Protein AF-A0A447IK33-F1 (afdb_monomer_lite)

Structure (mmCIF, N/CA/C/O backbone):
data_AF-A0A447IK33-F1
#
_entry.id   AF-A0A447IK33-F1
#
loop_
_atom_site.group_PDB
_atom_site.id
_atom_site.type_symbol
_atom_site.label_atom_id
_atom_site.label_alt_id
_atom_site.label_comp_id
_atom_site.label_asym_id
_atom_site.label_entity_id
_atom_site.label_seq_id
_atom_site.pdbx_PDB_ins_code
_atom_site.Cartn_x
_atom_site.Cartn_y
_atom_site.Cartn_z
_atom_site.occupancy
_atom_site.B_iso_or_equiv
_atom_site.auth_seq_id
_atom_site.auth_comp_id
_atom_site.auth_asym_id
_atom_site.auth_atom_id
_atom_site.pdbx_PDB_model_num
ATOM 1 N N . MET A 1 1 ? -1.463 3.877 -18.461 1.00 58.50 1 MET A N 1
ATOM 2 C CA . MET A 1 1 ? -1.343 3.332 -17.099 1.00 58.50 1 MET A CA 1
ATOM 3 C C . MET A 1 1 ? 0.098 2.921 -16.871 1.00 58.50 1 MET A C 1
ATOM 5 O O . MET A 1 1 ? 0.663 2.216 -17.715 1.00 58.50 1 MET A O 1
ATOM 9 N N . ASP A 1 2 ? 0.728 3.436 -15.821 1.00 76.81 2 ASP A N 1
ATOM 10 C CA . ASP A 1 2 ? 2.099 3.081 -15.461 1.00 76.81 2 ASP A CA 1
ATOM 11 C C . ASP A 1 2 ? 2.179 2.051 -14.329 1.00 76.81 2 ASP A C 1
ATOM 13 O O . ASP A 1 2 ? 1.195 1.822 -13.630 1.00 76.81 2 ASP A O 1
ATOM 17 N N . ILE A 1 3 ? 3.341 1.407 -14.156 1.00 76.81 3 ILE A N 1
ATOM 18 C CA . ILE A 1 3 ? 3.554 0.410 -13.083 1.00 76.81 3 ILE A CA 1
ATOM 19 C C . ILE A 1 3 ? 3.296 1.051 -11.712 1.00 76.81 3 ILE A C 1
ATOM 21 O O . ILE A 1 3 ? 2.729 0.423 -10.821 1.00 76.81 3 ILE A O 1
ATOM 25 N N . ARG A 1 4 ? 3.664 2.329 -11.561 1.00 78.62 4 ARG A N 1
ATOM 26 C CA . ARG A 1 4 ? 3.363 3.122 -10.368 1.00 78.62 4 ARG A CA 1
ATOM 27 C C . ARG A 1 4 ? 1.860 3.269 -10.141 1.00 78.62 4 ARG A C 1
ATOM 29 O O . ARG A 1 4 ? 1.410 3.001 -9.035 1.00 78.62 4 ARG A O 1
ATOM 36 N N . ASP A 1 5 ? 1.103 3.662 -11.163 1.00 78.25 5 ASP A N 1
ATOM 37 C CA . ASP A 1 5 ? -0.348 3.870 -11.047 1.00 78.25 5 ASP A CA 1
ATOM 38 C C . ASP A 1 5 ? -1.064 2.566 -10.676 1.00 78.25 5 ASP A C 1
ATOM 40 O O . ASP A 1 5 ? -1.964 2.559 -9.842 1.00 78.25 5 ASP A O 1
ATOM 44 N N . ALA A 1 6 ? -0.627 1.444 -11.255 1.00 78.12 6 ALA A N 1
ATOM 45 C CA . ALA A 1 6 ? -1.159 0.126 -10.926 1.00 78.12 6 ALA A CA 1
ATOM 46 C C . ALA A 1 6 ? -0.841 -0.277 -9.477 1.00 78.12 6 ALA A C 1
ATOM 48 O O . ALA A 1 6 ? -1.708 -0.796 -8.781 1.00 78.12 6 ALA A O 1
ATOM 49 N N . ALA A 1 7 ? 0.372 0.011 -8.994 1.00 80.25 7 ALA A N 1
ATOM 50 C CA . ALA A 1 7 ? 0.742 -0.240 -7.602 1.00 80.25 7 ALA A CA 1
ATOM 51 C C . ALA A 1 7 ? -0.057 0.638 -6.622 1.00 80.25 7 ALA A C 1
ATOM 53 O O . ALA A 1 7 ? -0.464 0.152 -5.573 1.00 80.25 7 ALA A O 1
ATOM 54 N N . LEU A 1 8 ? -0.320 1.901 -6.973 1.00 81.69 8 LEU A N 1
ATOM 55 C CA . LEU A 1 8 ? -1.189 2.781 -6.185 1.00 81.69 8 LEU A CA 1
ATOM 56 C C . LEU A 1 8 ? -2.636 2.282 -6.179 1.00 81.69 8 LEU A C 1
ATOM 58 O O . LEU A 1 8 ? -3.257 2.256 -5.130 1.00 81.69 8 LEU A O 1
ATOM 62 N N . THR A 1 9 ? -3.137 1.775 -7.307 1.00 83.50 9 THR A N 1
ATOM 63 C CA . THR A 1 9 ? -4.491 1.200 -7.385 1.00 83.50 9 THR A CA 1
ATOM 64 C C . THR A 1 9 ? -4.662 0.009 -6.429 1.00 83.50 9 THR A C 1
ATOM 66 O O . THR A 1 9 ? -5.713 -0.138 -5.811 1.00 83.50 9 THR A O 1
ATOM 69 N N . VAL A 1 10 ? -3.626 -0.829 -6.265 1.00 83.88 10 VAL A N 1
ATOM 70 C CA . VAL A 1 10 ? -3.624 -1.922 -5.270 1.00 83.88 10 VAL A CA 1
ATOM 71 C C . VAL A 1 10 ? -3.770 -1.370 -3.847 1.00 83.88 10 VAL A C 1
ATOM 73 O O . VAL A 1 10 ? -4.566 -1.894 -3.069 1.00 83.88 10 VAL A O 1
ATOM 76 N N . LEU A 1 11 ? -3.018 -0.317 -3.513 1.00 83.00 11 LEU A N 1
ATOM 77 C CA . LEU A 1 11 ? -3.060 0.323 -2.196 1.00 83.00 11 LEU A CA 1
ATOM 78 C C . LEU A 1 11 ? -4.416 0.995 -1.935 1.00 83.00 11 LEU A C 1
ATOM 80 O O . LEU A 1 11 ? -5.012 0.749 -0.889 1.00 83.00 11 LEU A O 1
ATOM 84 N N . ASP A 1 12 ? -4.940 1.745 -2.906 1.00 83.50 12 ASP A N 1
ATOM 85 C CA . ASP A 1 12 ? -6.247 2.411 -2.830 1.00 83.50 12 ASP A CA 1
ATOM 86 C C . ASP A 1 12 ? -7.380 1.401 -2.610 1.00 83.50 12 ASP A C 1
ATOM 88 O O . ASP A 1 12 ? -8.318 1.647 -1.854 1.00 83.50 12 ASP A O 1
ATOM 92 N N . GLN A 1 13 ? -7.315 0.236 -3.257 1.00 83.69 13 GLN A N 1
ATOM 93 C CA . GLN A 1 13 ? -8.355 -0.780 -3.121 1.00 83.69 13 GLN A CA 1
ATOM 94 C C . GLN A 1 13 ? -8.347 -1.437 -1.732 1.00 83.69 13 GLN A C 1
ATOM 96 O O . GLN A 1 13 ? -9.414 -1.709 -1.174 1.00 83.69 13 GLN A O 1
ATOM 101 N N . LEU A 1 14 ? -7.161 -1.636 -1.147 1.00 82.81 14 LEU A N 1
ATOM 102 C CA . LEU A 1 14 ? -7.014 -2.080 0.241 1.00 82.81 14 LEU A CA 1
ATOM 103 C C . LEU A 1 14 ? -7.496 -1.008 1.225 1.00 82.81 14 LEU A C 1
ATOM 105 O O . LEU A 1 14 ? -8.224 -1.325 2.166 1.00 82.81 14 LEU A O 1
ATOM 109 N N . GLU A 1 15 ? -7.153 0.257 0.982 1.00 83.00 15 GLU A N 1
ATOM 110 C CA . GLU A 1 15 ? -7.621 1.389 1.780 1.00 83.00 15 GLU A CA 1
ATOM 111 C C . GLU A 1 15 ? -9.150 1.477 1.768 1.00 83.00 15 GLU A C 1
ATOM 113 O O . GLU A 1 15 ? -9.775 1.478 2.826 1.00 83.00 15 GLU A O 1
ATOM 118 N N . GLN A 1 16 ? -9.780 1.477 0.591 1.00 82.81 16 GLN A N 1
ATOM 119 C CA . GLN A 1 16 ? -11.238 1.537 0.462 1.00 82.81 16 GLN A CA 1
ATOM 120 C C . GLN A 1 16 ? -11.935 0.387 1.189 1.00 82.81 16 GLN A C 1
ATOM 122 O O . GLN A 1 16 ? -13.008 0.576 1.764 1.00 82.81 16 GLN A O 1
ATOM 127 N N . HIS A 1 17 ? -11.341 -0.807 1.180 1.00 82.00 17 HIS A N 1
ATOM 128 C CA . HIS A 1 17 ? -11.888 -1.945 1.907 1.00 82.00 17 HIS A CA 1
ATOM 129 C C . HIS A 1 17 ? -11.786 -1.752 3.425 1.00 82.00 17 HIS A C 1
ATOM 131 O O . HIS A 1 17 ? -12.754 -1.987 4.146 1.00 82.00 17 HIS A O 1
ATOM 137 N N . LEU A 1 18 ? -10.645 -1.272 3.918 1.00 78.25 18 LEU A N 1
ATOM 138 C CA . LEU A 1 18 ? -10.461 -0.942 5.332 1.00 78.25 18 LEU A CA 1
ATOM 139 C C . LEU A 1 18 ? -11.380 0.209 5.782 1.00 78.25 18 LEU A C 1
ATOM 141 O O . LEU A 1 18 ? -11.924 0.162 6.885 1.00 78.25 18 LEU A O 1
ATOM 145 N N . LEU A 1 19 ? -11.620 1.206 4.926 1.00 78.69 19 LEU A N 1
ATOM 146 C CA . LEU A 1 19 ? -12.578 2.285 5.182 1.00 78.69 19 LEU A CA 1
ATOM 147 C C . LEU A 1 19 ? -14.017 1.760 5.268 1.00 78.69 19 LEU A C 1
ATOM 149 O O . LEU A 1 19 ? -14.744 2.164 6.169 1.00 78.69 19 LEU A O 1
ATOM 153 N N . LYS A 1 20 ? -14.415 0.812 4.409 1.00 79.50 20 LYS A N 1
ATOM 154 C CA . LYS A 1 20 ? -15.725 0.147 4.522 1.00 79.50 20 LYS A CA 1
ATOM 155 C C . LYS A 1 20 ? -15.865 -0.625 5.830 1.00 79.50 20 LYS A C 1
ATOM 157 O O . LYS A 1 20 ? -16.861 -0.456 6.519 1.00 79.50 20 LYS A O 1
ATOM 162 N N . LEU A 1 21 ? -14.847 -1.399 6.217 1.00 76.44 21 LEU A N 1
ATOM 163 C CA . LEU A 1 21 ? -14.844 -2.105 7.505 1.00 76.44 21 LEU A CA 1
ATOM 164 C C . LEU A 1 21 ? -14.998 -1.133 8.680 1.00 76.44 21 LEU A C 1
ATOM 166 O O . LEU A 1 21 ? -15.742 -1.411 9.618 1.00 76.44 21 LEU A O 1
ATOM 170 N N . ARG A 1 22 ? -14.343 0.031 8.608 1.00 71.88 22 ARG A N 1
ATOM 171 C CA . ARG A 1 22 ? -14.507 1.104 9.594 1.00 71.88 22 ARG A CA 1
ATOM 172 C C . ARG A 1 22 ? -15.943 1.628 9.629 1.00 71.88 22 ARG A C 1
ATOM 174 O O . ARG A 1 22 ? -16.503 1.765 10.714 1.00 71.88 22 ARG A O 1
ATOM 181 N N . ASP A 1 23 ? -16.521 1.928 8.471 1.00 76.31 23 ASP A N 1
ATOM 182 C CA . ASP A 1 23 ? -17.881 2.465 8.362 1.00 76.31 23 ASP A CA 1
ATOM 183 C C . ASP A 1 23 ? -18.936 1.437 8.836 1.00 76.31 23 ASP A C 1
ATOM 185 O O . ASP A 1 23 ? -19.949 1.814 9.427 1.00 76.31 23 ASP A O 1
ATOM 189 N N . ASP A 1 24 ? -18.642 0.141 8.695 1.00 75.62 24 ASP A N 1
ATOM 190 C CA . ASP A 1 24 ? -19.455 -0.985 9.170 1.00 75.62 24 ASP A CA 1
ATOM 191 C C . ASP A 1 24 ? -19.226 -1.340 10.663 1.00 75.62 24 ASP A C 1
ATOM 193 O O . ASP A 1 24 ? -19.762 -2.337 11.155 1.00 75.62 24 ASP A O 1
ATOM 197 N N . ASN A 1 25 ? -18.455 -0.536 11.414 1.00 71.94 25 ASN A N 1
ATOM 198 C CA . ASN A 1 25 ? -18.037 -0.784 12.810 1.00 71.94 25 ASN A CA 1
ATOM 199 C C . ASN A 1 25 ? -17.319 -2.132 13.031 1.00 71.94 25 ASN A C 1
ATOM 201 O O . ASN A 1 25 ? -17.342 -2.699 14.129 1.00 71.94 25 ASN A O 1
ATOM 205 N N . GLN A 1 26 ? -16.672 -2.656 11.995 1.00 71.81 26 GLN A N 1
ATOM 206 C CA . GLN A 1 26 ? -15.849 -3.855 12.062 1.00 71.81 26 GLN A CA 1
ATOM 207 C C . GLN A 1 26 ? -14.397 -3.500 12.412 1.00 71.81 26 GLN A C 1
ATOM 209 O O . GLN A 1 26 ? -13.961 -2.359 12.225 1.00 71.81 26 GLN A O 1
ATOM 214 N N . PRO A 1 27 ? -13.614 -4.452 12.953 1.00 70.81 27 PRO A N 1
ATOM 215 C CA . PRO A 1 27 ? -12.206 -4.203 13.227 1.00 70.81 27 PRO A CA 1
ATOM 216 C C . PRO A 1 27 ? -11.469 -3.871 11.922 1.00 70.81 27 PRO A C 1
ATOM 218 O O . PRO A 1 27 ? -11.466 -4.665 10.986 1.00 70.81 27 PRO A O 1
ATOM 221 N N . VAL A 1 28 ? -10.822 -2.702 11.879 1.00 76.75 28 VAL A N 1
ATOM 222 C CA . VAL A 1 28 ? -10.090 -2.169 10.714 1.00 76.75 28 VAL A CA 1
ATOM 223 C C . VAL A 1 28 ? -8.729 -2.858 10.574 1.00 76.75 28 VAL A C 1
ATOM 225 O O . VAL A 1 28 ? -7.668 -2.247 10.700 1.00 76.75 28 VAL A O 1
ATOM 228 N N . ARG A 1 29 ? -8.773 -4.175 10.394 1.00 76.94 29 ARG A N 1
ATOM 229 C CA . ARG A 1 29 ? -7.614 -5.042 10.208 1.00 76.94 29 ARG A CA 1
ATOM 230 C C . ARG A 1 29 ? -7.939 -6.062 9.132 1.00 76.94 29 ARG A C 1
ATOM 232 O O . ARG A 1 29 ? -9.015 -6.653 9.152 1.00 76.94 29 ARG A O 1
ATOM 239 N N . LEU A 1 30 ? -6.994 -6.281 8.234 1.00 77.12 30 LEU A N 1
ATOM 240 C CA . LEU A 1 30 ? -7.033 -7.387 7.286 1.00 77.12 30 LEU A CA 1
ATOM 241 C C . LEU A 1 30 ? -5.853 -8.304 7.575 1.00 77.12 30 LEU A C 1
ATOM 243 O O . LEU A 1 30 ? -4.731 -7.832 7.774 1.00 77.12 30 LEU A O 1
ATOM 247 N N . SER A 1 31 ? -6.092 -9.608 7.599 1.00 78.88 31 SER A N 1
ATOM 248 C CA . SER A 1 31 ? -5.000 -10.575 7.514 1.00 78.88 31 SER A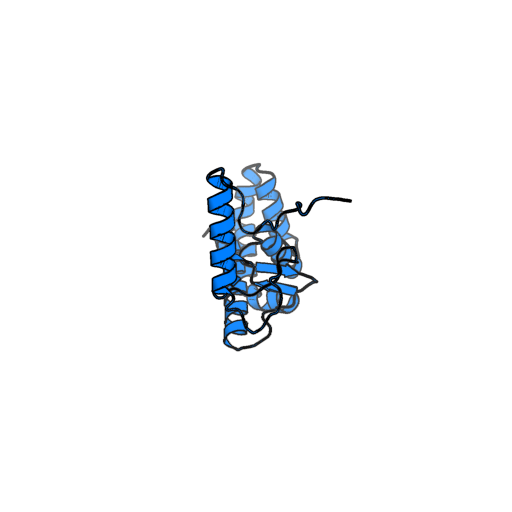 CA 1
ATOM 249 C C . SER A 1 31 ? -4.341 -10.511 6.130 1.00 78.88 31 SER A C 1
ATOM 251 O O . SER A 1 31 ? -4.945 -10.070 5.152 1.00 78.88 31 SER A O 1
ATOM 253 N N . GLU A 1 32 ? -3.100 -10.981 6.018 1.00 75.06 32 GLU A N 1
ATOM 254 C CA . GLU A 1 32 ? -2.383 -11.029 4.732 1.00 75.06 32 GLU A CA 1
ATOM 255 C C . GLU A 1 32 ? -3.125 -11.850 3.664 1.00 75.06 32 GLU A C 1
ATOM 257 O O . GLU A 1 32 ? -3.057 -11.534 2.476 1.00 75.06 32 GLU A O 1
ATOM 262 N N . ALA A 1 33 ? -3.865 -12.882 4.080 1.00 73.56 33 ALA A N 1
ATOM 263 C CA . ALA A 1 33 ? -4.693 -13.686 3.188 1.00 73.56 33 ALA A CA 1
ATOM 264 C C . ALA A 1 33 ? -5.914 -12.904 2.677 1.00 73.56 33 ALA A C 1
ATOM 266 O O . ALA A 1 33 ? -6.150 -12.871 1.473 1.00 73.56 33 ALA A O 1
ATOM 267 N N . GLU A 1 34 ? -6.639 -12.217 3.563 1.00 77.81 34 GLU A N 1
ATOM 268 C CA . GLU A 1 34 ? -7.796 -11.394 3.183 1.00 77.81 34 GLU A CA 1
ATOM 269 C C . GLU A 1 34 ? -7.377 -10.211 2.303 1.00 77.81 34 GLU A C 1
ATOM 271 O O . GLU A 1 34 ? -8.048 -9.886 1.327 1.00 77.81 34 GLU A O 1
ATOM 276 N N . ALA A 1 35 ? -6.229 -9.596 2.593 1.00 75.81 35 ALA A N 1
ATOM 277 C CA . ALA A 1 35 ? -5.675 -8.539 1.758 1.00 75.81 35 ALA A CA 1
ATOM 278 C C . ALA A 1 35 ? -5.336 -9.039 0.344 1.00 75.81 35 ALA A C 1
ATOM 280 O O . ALA A 1 35 ? -5.616 -8.349 -0.637 1.00 75.81 35 ALA A O 1
ATOM 281 N N . ALA A 1 36 ? -4.776 -10.247 0.223 1.00 77.94 36 ALA A N 1
ATOM 282 C CA . ALA A 1 36 ? -4.505 -10.864 -1.073 1.00 77.94 36 ALA A CA 1
ATOM 283 C C . ALA A 1 36 ? -5.796 -11.170 -1.852 1.00 77.94 36 ALA A C 1
ATOM 285 O O . ALA A 1 36 ? -5.847 -10.929 -3.059 1.00 77.94 36 ALA A O 1
ATOM 286 N N . GLU A 1 37 ? -6.856 -11.628 -1.181 1.00 81.31 37 GLU A N 1
ATOM 287 C CA . GLU A 1 37 ? -8.163 -11.849 -1.814 1.00 81.31 37 GLU A CA 1
ATOM 288 C C . GLU A 1 37 ? -8.786 -10.538 -2.315 1.00 81.31 37 GLU A C 1
ATOM 290 O O . GLU A 1 37 ? -9.181 -10.438 -3.479 1.00 81.31 37 GLU A O 1
ATOM 295 N N . VAL A 1 38 ? -8.801 -9.494 -1.482 1.00 80.44 38 VAL A N 1
ATOM 296 C CA . VAL A 1 38 ? -9.349 -8.174 -1.842 1.00 80.44 38 VAL A CA 1
ATOM 297 C C . VAL A 1 38 ? -8.577 -7.538 -3.002 1.00 80.44 38 VAL A C 1
ATOM 299 O O . VAL A 1 38 ? -9.172 -6.913 -3.884 1.00 80.44 38 VAL A O 1
ATOM 302 N N . ALA A 1 39 ? -7.255 -7.717 -3.029 1.00 81.69 39 ALA A N 1
ATOM 303 C CA . ALA A 1 39 ? -6.377 -7.146 -4.042 1.00 81.69 39 ALA A CA 1
ATOM 304 C C . ALA A 1 39 ? -6.084 -8.087 -5.227 1.00 81.69 39 ALA A C 1
ATOM 306 O O . ALA A 1 39 ? -5.247 -7.753 -6.063 1.00 81.69 39 ALA A O 1
ATOM 307 N N . THR A 1 40 ? -6.761 -9.235 -5.362 1.00 82.31 40 THR A N 1
ATOM 308 C CA . THR A 1 40 ? -6.430 -10.243 -6.393 1.00 82.31 40 THR A CA 1
ATOM 309 C C . THR A 1 40 ? -6.464 -9.674 -7.819 1.00 82.31 40 THR A C 1
ATOM 311 O O . THR A 1 40 ? -5.553 -9.908 -8.613 1.00 82.31 40 THR A O 1
ATOM 314 N N . GLU A 1 41 ? -7.499 -8.907 -8.163 1.00 81.50 41 GLU A N 1
ATOM 315 C CA . GLU A 1 41 ? -7.639 -8.306 -9.495 1.00 81.50 41 GLU A CA 1
ATOM 316 C C . GLU A 1 41 ? -6.601 -7.204 -9.786 1.00 81.50 41 GLU A C 1
ATOM 318 O O . GLU A 1 41 ? -5.908 -7.306 -10.805 1.00 81.50 41 GLU A O 1
ATOM 323 N N . PRO A 1 42 ? -6.399 -6.190 -8.921 1.00 82.31 42 PRO A N 1
ATOM 324 C CA . PRO A 1 42 ? -5.365 -5.183 -9.162 1.00 82.31 42 PRO A CA 1
ATOM 325 C C . PRO A 1 42 ? -3.937 -5.764 -9.094 1.00 82.31 42 PRO A C 1
ATOM 327 O O . PRO A 1 42 ? -3.059 -5.300 -9.823 1.00 82.31 42 PRO A O 1
ATOM 330 N N . LEU A 1 43 ? -3.690 -6.831 -8.320 1.00 83.12 43 LEU A N 1
ATOM 331 C CA . LEU A 1 43 ? -2.403 -7.541 -8.316 1.00 83.12 43 LEU A CA 1
ATOM 332 C C . LEU A 1 43 ? -2.113 -8.264 -9.637 1.00 83.12 43 LEU A C 1
ATOM 334 O O . LEU A 1 43 ? -0.981 -8.211 -10.126 1.00 83.12 43 LEU A O 1
ATOM 338 N N . LYS A 1 44 ? -3.115 -8.911 -10.250 1.00 84.19 44 LYS A N 1
ATOM 339 C CA . LYS A 1 44 ? -2.961 -9.499 -11.593 1.00 84.19 44 LYS A CA 1
ATOM 340 C C . LYS A 1 44 ? -2.613 -8.428 -12.620 1.00 84.19 44 LYS A C 1
ATOM 342 O O . LYS A 1 44 ? -1.643 -8.586 -13.355 1.00 84.19 44 LYS A O 1
ATOM 347 N N . GLN A 1 45 ? -3.333 -7.306 -12.606 1.00 83.56 45 GLN A N 1
ATOM 348 C CA . GLN A 1 45 ? -3.064 -6.183 -13.510 1.00 83.56 45 GLN A CA 1
ATOM 349 C C . GLN A 1 45 ? -1.650 -5.618 -13.319 1.00 83.56 45 GLN A C 1
ATOM 351 O O . GLN A 1 45 ? -0.962 -5.322 -14.298 1.00 83.56 45 GLN A O 1
ATOM 356 N N . LEU A 1 46 ? -1.181 -5.515 -12.072 1.00 83.44 46 LEU A N 1
ATOM 357 C CA . LEU A 1 46 ? 0.185 -5.100 -11.760 1.00 83.44 46 LEU A CA 1
ATOM 358 C C . LEU A 1 46 ? 1.224 -6.084 -12.325 1.00 83.44 46 LEU A C 1
ATOM 360 O O . LEU A 1 46 ? 2.223 -5.646 -12.900 1.00 83.44 46 LEU A O 1
ATOM 364 N N . ARG A 1 47 ? 0.991 -7.398 -12.214 1.00 83.94 47 ARG A N 1
ATOM 365 C CA . ARG A 1 47 ? 1.878 -8.430 -12.782 1.00 83.94 47 ARG A CA 1
ATOM 366 C C . ARG A 1 47 ? 1.894 -8.426 -14.304 1.00 83.94 47 ARG A C 1
ATOM 368 O O . ARG A 1 47 ? 2.972 -8.537 -14.894 1.00 83.94 47 ARG A O 1
ATOM 375 N N . ASP A 1 48 ? 0.741 -8.258 -14.937 1.00 84.75 48 ASP A N 1
ATOM 376 C CA . ASP A 1 48 ? 0.636 -8.169 -16.393 1.00 84.75 48 ASP A CA 1
ATOM 377 C C . ASP A 1 48 ? 1.376 -6.930 -16.910 1.00 84.75 48 ASP A C 1
ATOM 379 O O . ASP A 1 48 ? 2.162 -7.015 -17.858 1.00 84.75 48 ASP A O 1
ATOM 383 N N . LEU A 1 49 ? 1.227 -5.789 -16.228 1.00 82.62 49 LEU A N 1
ATOM 384 C CA . LEU A 1 49 ? 1.955 -4.562 -16.551 1.00 82.62 49 LEU A CA 1
ATOM 385 C C . LEU A 1 49 ? 3.460 -4.693 -16.304 1.00 82.62 49 LEU A C 1
ATOM 387 O O . LEU A 1 49 ? 4.245 -4.279 -17.156 1.00 82.62 49 LEU A O 1
ATOM 391 N N . ALA A 1 50 ? 3.887 -5.299 -15.195 1.00 82.75 50 ALA A N 1
ATOM 392 C CA . ALA A 1 50 ? 5.298 -5.579 -14.925 1.00 82.75 50 ALA A CA 1
ATOM 393 C C . ALA A 1 50 ? 5.902 -6.564 -15.939 1.00 82.75 50 ALA A C 1
ATOM 395 O O . ALA A 1 50 ? 7.082 -6.473 -16.286 1.00 82.75 50 ALA A O 1
ATOM 396 N N . SER A 1 51 ? 5.110 -7.494 -16.467 1.00 82.38 51 SER A N 1
ATOM 397 C CA . SER A 1 51 ? 5.558 -8.423 -17.507 1.00 82.38 51 SER A CA 1
ATOM 398 C C . SER A 1 51 ? 5.685 -7.717 -18.855 1.00 82.38 51 SER A C 1
ATOM 400 O O . SER A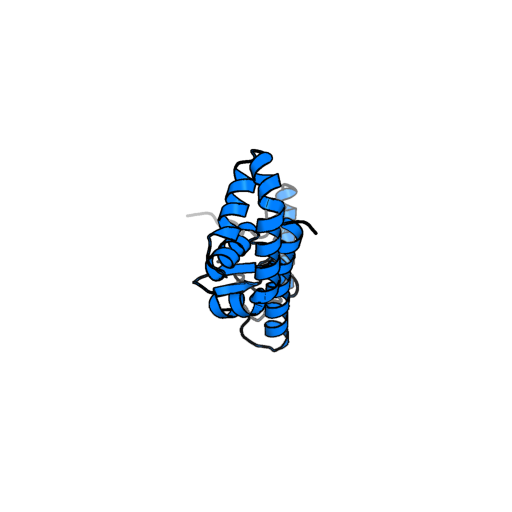 1 51 ? 6.741 -7.797 -19.481 1.00 82.38 51 SER A O 1
ATOM 402 N N . ALA A 1 52 ? 4.677 -6.936 -19.249 1.00 83.00 52 ALA A N 1
ATOM 403 C CA . ALA A 1 52 ? 4.666 -6.197 -20.510 1.00 83.00 52 ALA A CA 1
ATOM 404 C C . ALA A 1 52 ? 5.720 -5.078 -20.564 1.00 83.00 52 ALA A C 1
ATOM 406 O O . ALA A 1 52 ? 6.416 -4.921 -21.565 1.00 83.00 52 ALA A O 1
ATOM 407 N N . LYS A 1 53 ? 5.854 -4.295 -19.487 1.00 77.81 53 LYS A N 1
ATOM 408 C CA . LYS A 1 53 ? 6.763 -3.139 -19.425 1.00 77.81 53 LYS A CA 1
ATOM 409 C C . LYS A 1 53 ? 8.129 -3.457 -18.835 1.00 77.81 53 LYS A C 1
ATOM 411 O O . LYS A 1 53 ? 9.053 -2.668 -19.014 1.00 77.81 53 LYS A O 1
ATOM 416 N N . GLY A 1 54 ? 8.297 -4.587 -18.152 1.00 73.25 54 GLY A N 1
ATOM 417 C CA . GLY A 1 54 ? 9.562 -4.854 -17.477 1.00 73.25 54 GLY A CA 1
ATOM 418 C C . GLY A 1 54 ? 10.734 -5.043 -18.431 1.00 73.25 54 GLY A C 1
ATOM 419 O O . GLY A 1 54 ? 11.825 -4.621 -18.090 1.00 73.25 54 GLY A O 1
ATOM 420 N N . ALA A 1 55 ? 10.512 -5.500 -19.669 1.00 76.31 55 ALA A N 1
ATOM 421 C CA . ALA A 1 55 ? 11.572 -5.524 -20.681 1.00 76.31 55 ALA A CA 1
ATOM 422 C C . ALA A 1 55 ? 12.136 -4.122 -21.008 1.00 76.31 55 ALA A C 1
ATOM 424 O O . ALA A 1 55 ? 13.319 -3.994 -21.311 1.00 76.31 55 ALA A O 1
ATOM 425 N N . LEU A 1 56 ? 11.311 -3.070 -20.926 1.00 74.94 56 LEU A N 1
ATOM 426 C CA . LEU A 1 56 ? 11.741 -1.681 -21.139 1.00 74.94 56 LEU A CA 1
ATOM 427 C C . LEU A 1 56 ? 12.492 -1.130 -19.921 1.00 74.94 56 LEU A C 1
ATOM 429 O O . LEU A 1 56 ? 13.473 -0.407 -20.065 1.00 74.94 56 LEU A O 1
ATOM 433 N N . VAL A 1 57 ? 12.058 -1.494 -18.716 1.00 70.06 57 VAL A N 1
ATOM 434 C CA . VAL A 1 57 ? 12.708 -1.073 -17.465 1.00 70.06 57 VAL A CA 1
ATOM 435 C C . VAL A 1 57 ? 14.033 -1.807 -17.246 1.00 70.06 57 VAL A C 1
ATOM 437 O O . VAL A 1 57 ? 15.001 -1.202 -16.789 1.00 70.06 57 VAL A O 1
ATOM 440 N N . ASP A 1 58 ? 14.121 -3.071 -17.663 1.00 71.69 58 ASP A N 1
ATOM 441 C CA . ASP A 1 58 ? 15.357 -3.856 -17.659 1.00 71.69 58 ASP A CA 1
ATOM 442 C C . ASP A 1 58 ? 16.438 -3.205 -18.547 1.00 71.69 58 ASP A C 1
ATOM 444 O O . ASP A 1 58 ? 17.624 -3.236 -18.206 1.00 71.69 58 ASP A O 1
ATOM 448 N N . GLN A 1 59 ? 16.031 -2.533 -19.632 1.00 72.12 59 GLN A N 1
ATOM 449 C CA . GLN A 1 59 ? 16.915 -1.760 -20.515 1.00 72.12 59 GLN A CA 1
ATOM 450 C C . GLN A 1 59 ? 17.324 -0.396 -19.936 1.00 72.12 59 GLN A C 1
ATOM 452 O O . GLN A 1 59 ? 18.403 0.098 -20.256 1.00 72.12 59 GLN A O 1
ATOM 457 N N . GLY A 1 60 ? 16.504 0.200 -19.062 1.00 69.12 60 GLY A N 1
ATOM 458 C CA . GLY A 1 60 ? 16.754 1.512 -18.448 1.00 69.12 60 GLY A CA 1
ATOM 459 C C . GLY A 1 60 ? 17.923 1.549 -17.454 1.00 69.12 60 GLY A C 1
ATOM 460 O O . GLY A 1 60 ? 18.324 2.622 -17.020 1.00 69.12 60 GLY A O 1
ATOM 461 N N . ASN A 1 61 ? 18.487 0.389 -17.101 1.00 67.19 61 ASN A N 1
ATOM 462 C CA . ASN A 1 61 ? 19.655 0.205 -16.230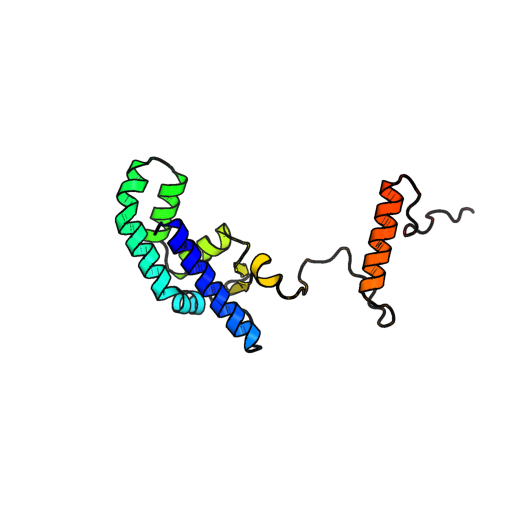 1.00 67.19 61 ASN A CA 1
ATOM 463 C C . ASN A 1 61 ? 19.549 0.800 -14.805 1.00 67.19 61 ASN A C 1
ATOM 465 O O . ASN A 1 61 ? 20.519 0.756 -14.047 1.00 67.19 61 ASN A O 1
ATOM 469 N N . GLU A 1 62 ? 18.371 1.267 -14.390 1.00 77.69 62 GLU A N 1
ATOM 470 C CA . GLU A 1 62 ? 18.092 1.674 -13.013 1.00 77.69 62 GLU A CA 1
ATOM 471 C C . GLU A 1 62 ? 17.941 0.448 -12.104 1.00 77.69 62 GLU A C 1
ATOM 473 O O . GLU A 1 62 ? 17.071 -0.406 -12.287 1.00 77.69 62 GLU A O 1
ATOM 478 N N . GLU A 1 63 ? 18.815 0.331 -11.108 1.00 76.00 63 GLU A N 1
ATOM 479 C CA . GLU A 1 63 ? 18.858 -0.823 -10.203 1.00 76.00 63 GLU A CA 1
ATOM 480 C C . GLU A 1 63 ? 17.603 -0.939 -9.323 1.00 76.00 63 GLU A C 1
ATOM 482 O O . GLU A 1 63 ? 17.083 -2.036 -9.129 1.00 76.00 63 GLU A O 1
ATOM 487 N N . THR A 1 64 ? 17.076 0.188 -8.841 1.00 77.06 64 THR A N 1
ATOM 488 C CA . THR A 1 64 ? 15.852 0.263 -8.026 1.00 77.06 64 THR A CA 1
ATOM 489 C C . THR A 1 64 ? 14.617 -0.175 -8.806 1.00 77.06 64 THR A C 1
ATOM 491 O O . THR A 1 64 ? 13.856 -1.018 -8.333 1.00 77.06 64 THR A O 1
ATOM 494 N N . SER A 1 65 ? 14.447 0.334 -10.025 1.00 75.25 65 SER A N 1
ATOM 495 C CA . SER A 1 65 ? 13.313 0.013 -10.897 1.00 75.25 65 SER A CA 1
ATOM 496 C C . SER A 1 65 ? 13.325 -1.462 -11.327 1.00 75.25 65 SER A C 1
ATOM 498 O O . SER A 1 65 ? 12.282 -2.119 -11.324 1.00 75.25 65 SER A O 1
ATOM 500 N N . ARG A 1 66 ? 14.509 -2.031 -11.599 1.00 77.88 66 ARG A N 1
ATOM 501 C CA . ARG A 1 66 ? 14.670 -3.466 -11.899 1.00 77.88 66 ARG A CA 1
ATOM 502 C C . ARG A 1 66 ? 14.398 -4.362 -10.699 1.00 77.88 66 ARG A C 1
ATOM 504 O O . ARG A 1 66 ? 13.692 -5.358 -10.847 1.00 77.88 66 ARG A O 1
ATOM 511 N N . ARG A 1 67 ? 14.913 -4.011 -9.512 1.00 80.62 67 ARG A N 1
ATOM 512 C CA . ARG A 1 67 ? 14.600 -4.744 -8.273 1.00 80.62 67 ARG A CA 1
ATOM 513 C C . ARG A 1 67 ? 13.099 -4.767 -8.022 1.00 80.62 67 ARG A C 1
ATOM 515 O O . ARG A 1 67 ? 12.552 -5.839 -7.804 1.00 80.62 67 ARG A O 1
ATOM 522 N N . PHE A 1 68 ? 12.431 -3.626 -8.164 1.00 79.88 68 PHE A N 1
ATOM 523 C CA . PHE A 1 68 ? 10.990 -3.534 -7.951 1.00 79.88 68 PHE A CA 1
ATOM 524 C C . PHE A 1 68 ? 10.182 -4.402 -8.933 1.00 79.88 68 PHE A C 1
ATOM 526 O O . PHE A 1 68 ? 9.229 -5.067 -8.539 1.00 79.88 68 PHE A O 1
ATOM 533 N N . ILE A 1 69 ? 10.576 -4.475 -10.209 1.00 82.12 69 ILE A N 1
ATOM 534 C CA . ILE A 1 69 ? 9.914 -5.369 -11.175 1.00 82.12 69 ILE A CA 1
ATOM 535 C C . ILE A 1 69 ? 10.211 -6.842 -10.895 1.00 82.12 69 ILE A C 1
ATOM 537 O O . ILE A 1 69 ? 9.314 -7.677 -11.024 1.00 82.12 69 ILE A O 1
ATOM 541 N N . ALA A 1 70 ? 11.440 -7.173 -10.502 1.00 81.62 70 ALA A N 1
ATOM 542 C CA . ALA A 1 70 ? 11.784 -8.527 -10.082 1.00 81.62 70 ALA A CA 1
ATOM 543 C C . ALA A 1 70 ? 10.958 -8.949 -8.855 1.00 81.62 70 ALA A C 1
ATOM 545 O O . ALA A 1 70 ? 10.429 -10.057 -8.825 1.00 81.62 70 ALA A O 1
ATOM 546 N N . GLU A 1 71 ? 10.768 -8.047 -7.893 1.00 82.69 71 GLU A N 1
ATOM 547 C CA . GLU A 1 71 ? 9.908 -8.254 -6.728 1.00 82.69 71 GLU A CA 1
ATOM 548 C C . GLU A 1 71 ? 8.451 -8.517 -7.140 1.00 82.69 71 GLU A C 1
ATOM 550 O O . GLU A 1 71 ? 7.878 -9.515 -6.713 1.00 82.69 71 GLU A O 1
ATOM 555 N N . ILE A 1 72 ? 7.874 -7.719 -8.047 1.00 83.19 72 ILE A N 1
ATOM 556 C CA . ILE A 1 72 ? 6.503 -7.941 -8.554 1.00 83.19 72 ILE A CA 1
ATOM 557 C C . ILE A 1 72 ? 6.353 -9.310 -9.246 1.00 83.19 72 ILE A C 1
ATOM 559 O O . ILE A 1 72 ? 5.310 -9.961 -9.137 1.00 83.19 72 ILE A O 1
ATOM 563 N N . ARG A 1 73 ? 7.383 -9.751 -9.977 1.00 80.56 73 ARG A N 1
ATOM 564 C CA . ARG A 1 73 ? 7.365 -11.006 -10.748 1.00 80.56 73 ARG A CA 1
ATOM 565 C C . ARG A 1 73 ? 7.571 -12.251 -9.888 1.00 80.56 73 ARG A C 1
ATOM 567 O O . ARG A 1 73 ? 7.042 -13.304 -10.234 1.00 80.56 73 ARG A O 1
ATOM 574 N N . HIS A 1 74 ? 8.361 -12.153 -8.821 1.00 80.56 74 HIS A N 1
ATOM 575 C CA . HIS A 1 74 ? 8.843 -13.322 -8.080 1.00 80.56 74 HIS A CA 1
ATOM 576 C C . HIS A 1 74 ? 8.269 -13.464 -6.669 1.00 80.56 74 HIS A C 1
ATOM 578 O O . HIS A 1 74 ? 8.312 -14.568 -6.128 1.00 80.56 74 HIS A O 1
ATOM 584 N N . LEU A 1 75 ? 7.737 -12.397 -6.069 1.00 82.56 75 LEU A N 1
ATOM 585 C CA . LEU A 1 75 ? 7.131 -12.475 -4.740 1.00 82.56 75 LEU A CA 1
ATOM 586 C C . LEU A 1 75 ? 5.716 -13.056 -4.796 1.00 82.56 75 LEU A C 1
ATOM 588 O O . LEU A 1 75 ? 4.977 -12.874 -5.772 1.00 82.56 75 LEU A O 1
ATOM 592 N N . SER A 1 76 ? 5.332 -13.734 -3.711 1.00 80.94 76 SER A N 1
ATOM 593 C CA . SER A 1 76 ? 3.941 -14.127 -3.486 1.00 80.94 76 SER A CA 1
ATOM 594 C C . SER A 1 76 ? 3.064 -12.891 -3.275 1.00 80.94 76 SER A C 1
ATOM 596 O O . SER A 1 76 ? 3.548 -11.831 -2.884 1.00 80.94 76 SER A O 1
ATOM 598 N N . ASP A 1 77 ? 1.762 -13.022 -3.515 1.00 80.50 77 ASP A N 1
ATOM 599 C CA . ASP A 1 77 ? 0.797 -11.917 -3.423 1.00 80.50 77 ASP A CA 1
ATOM 600 C C . ASP A 1 77 ? 0.838 -11.248 -2.037 1.00 80.50 77 ASP A C 1
ATOM 602 O O . ASP A 1 77 ? 0.864 -10.025 -1.932 1.00 80.50 77 ASP A O 1
ATOM 606 N N . GLN A 1 78 ? 0.968 -12.056 -0.983 1.00 78.50 78 GLN A N 1
ATOM 607 C CA . GLN A 1 78 ? 1.105 -11.606 0.406 1.00 78.50 78 GLN A CA 1
ATOM 608 C C . GLN A 1 78 ? 2.382 -10.784 0.625 1.00 78.50 78 GLN A C 1
ATOM 610 O O . GLN A 1 78 ? 2.337 -9.677 1.158 1.00 78.50 78 GLN A O 1
ATOM 615 N N . GLN A 1 79 ? 3.524 -11.295 0.156 1.00 78.62 79 GLN A N 1
ATOM 616 C CA . GLN A 1 79 ? 4.813 -10.612 0.280 1.00 78.62 79 GLN A CA 1
ATOM 617 C C . GLN A 1 79 ? 4.863 -9.334 -0.559 1.00 78.62 79 GLN A C 1
ATOM 619 O O . GLN A 1 79 ? 5.480 -8.350 -0.158 1.00 78.62 79 GLN A O 1
ATOM 624 N N . LEU A 1 80 ? 4.207 -9.330 -1.720 1.00 82.06 80 LEU A N 1
ATOM 625 C CA . LEU A 1 80 ? 4.131 -8.160 -2.580 1.00 82.06 80 LEU A CA 1
ATOM 626 C C . LEU A 1 80 ? 3.302 -7.051 -1.926 1.00 82.06 80 LEU A C 1
ATOM 628 O O . LEU A 1 80 ? 3.739 -5.902 -1.913 1.00 82.06 80 LEU A O 1
ATOM 632 N N . ILE A 1 81 ? 2.156 -7.386 -1.326 1.00 79.44 81 ILE A N 1
ATOM 633 C CA . ILE A 1 81 ? 1.357 -6.420 -0.561 1.00 79.44 81 ILE A CA 1
ATOM 634 C C . ILE A 1 81 ? 2.155 -5.886 0.630 1.00 79.44 81 ILE A C 1
ATOM 636 O O . ILE A 1 81 ? 2.175 -4.677 0.845 1.00 79.44 81 ILE A O 1
ATOM 640 N N . GLN A 1 82 ? 2.863 -6.752 1.360 1.00 79.25 82 GLN A N 1
ATOM 641 C CA . GLN A 1 82 ? 3.745 -6.336 2.451 1.00 79.25 82 GLN A CA 1
ATOM 642 C C . GLN A 1 82 ? 4.790 -5.321 1.972 1.00 79.25 82 GLN A C 1
ATOM 644 O O . GLN A 1 82 ? 4.926 -4.256 2.566 1.00 79.25 82 GLN A O 1
ATOM 649 N N . ARG A 1 83 ? 5.483 -5.597 0.862 1.00 79.81 83 ARG A N 1
ATOM 650 C CA . ARG A 1 83 ? 6.474 -4.669 0.295 1.00 79.81 83 ARG A CA 1
ATOM 651 C C . ARG A 1 83 ? 5.861 -3.349 -0.157 1.00 79.81 83 ARG A C 1
ATOM 653 O O . ARG A 1 83 ? 6.471 -2.298 0.027 1.00 79.81 83 ARG A O 1
ATOM 660 N N . LEU A 1 84 ? 4.666 -3.385 -0.742 1.00 78.69 84 LEU A N 1
ATOM 661 C CA . LEU A 1 84 ? 3.949 -2.174 -1.139 1.00 78.69 84 LEU A CA 1
ATOM 662 C C . LEU A 1 84 ? 3.533 -1.344 0.084 1.00 78.69 84 LEU A C 1
ATOM 664 O O . LEU A 1 84 ? 3.717 -0.127 0.069 1.00 78.69 84 LEU A O 1
ATOM 668 N N . ALA A 1 85 ? 3.058 -1.995 1.148 1.00 76.69 85 ALA A N 1
ATOM 669 C CA . ALA A 1 85 ? 2.700 -1.358 2.412 1.00 76.69 85 ALA A CA 1
ATOM 670 C C . ALA A 1 85 ? 3.923 -0.781 3.146 1.00 76.69 85 ALA A C 1
ATOM 672 O O . ALA A 1 85 ? 3.855 0.334 3.651 1.00 76.69 85 ALA A O 1
ATOM 673 N N . GLU A 1 86 ? 5.054 -1.493 3.167 1.00 77.88 86 GLU A N 1
ATOM 674 C CA . GLU A 1 86 ? 6.325 -1.001 3.722 1.00 77.88 86 GLU A CA 1
ATOM 675 C C . GLU A 1 86 ? 6.840 0.230 2.969 1.00 77.88 86 GLU A C 1
ATOM 677 O O . GLU A 1 86 ? 7.362 1.159 3.583 1.00 77.88 86 GLU A O 1
ATOM 682 N N . ARG A 1 87 ? 6.709 0.240 1.637 1.00 72.31 87 ARG A N 1
ATOM 683 C CA . ARG A 1 87 ? 7.222 1.327 0.797 1.00 72.31 87 ARG A CA 1
ATOM 684 C C . ARG A 1 87 ? 6.382 2.593 0.896 1.00 72.31 87 ARG A C 1
ATOM 686 O O . ARG A 1 87 ? 6.941 3.684 0.846 1.00 72.31 87 ARG A O 1
ATOM 693 N N . ASP A 1 88 ? 5.061 2.449 0.955 1.00 70.88 88 ASP A N 1
ATOM 694 C CA . ASP A 1 88 ? 4.166 3.592 1.101 1.00 70.88 88 ASP A CA 1
ATOM 695 C C . ASP A 1 88 ? 4.138 4.071 2.554 1.00 70.88 88 ASP A C 1
ATOM 697 O O . ASP A 1 88 ? 4.432 5.230 2.823 1.00 70.88 88 ASP A O 1
ATOM 701 N N . SER A 1 89 ? 3.872 3.172 3.509 1.00 65.38 89 SER A N 1
ATOM 702 C CA . SER A 1 89 ? 3.800 3.410 4.963 1.00 65.38 89 SER A CA 1
ATOM 703 C C . SER A 1 89 ? 2.871 4.546 5.423 1.00 65.38 89 SER A C 1
ATOM 705 O O . SER A 1 89 ? 2.780 4.820 6.620 1.00 65.38 89 SER A O 1
ATOM 707 N N . THR A 1 90 ? 2.159 5.197 4.500 1.00 66.38 90 THR A N 1
ATOM 708 C CA . THR A 1 90 ? 1.334 6.374 4.772 1.00 66.38 90 THR A CA 1
ATOM 709 C C . THR A 1 90 ? -0.149 6.054 4.693 1.00 66.38 90 THR A C 1
ATOM 711 O O . THR A 1 90 ? -0.886 6.404 5.615 1.00 66.38 90 THR A O 1
ATOM 714 N N . VAL A 1 91 ? -0.583 5.347 3.649 1.00 68.12 91 VAL A N 1
ATOM 715 C CA . VAL A 1 91 ? -1.986 4.984 3.410 1.00 68.12 91 VAL A CA 1
ATOM 716 C C . VAL A 1 91 ? -2.346 3.674 4.110 1.00 68.12 91 VAL A C 1
ATOM 718 O O . VAL A 1 91 ? -3.391 3.573 4.750 1.00 68.12 91 VAL A O 1
ATOM 721 N N . ILE A 1 92 ? -1.446 2.689 4.075 1.00 74.19 92 ILE A N 1
ATOM 722 C CA . ILE A 1 92 ? -1.586 1.420 4.799 1.00 74.19 92 ILE A CA 1
ATOM 723 C C . ILE A 1 92 ? -0.301 1.092 5.562 1.00 74.19 92 ILE A C 1
ATOM 725 O O . ILE A 1 92 ? 0.804 1.390 5.109 1.00 74.19 92 ILE A O 1
ATOM 729 N N . CYS A 1 93 ? -0.440 0.464 6.727 1.00 73.69 93 CYS A N 1
ATOM 730 C CA . CYS A 1 93 ? 0.679 0.010 7.547 1.00 73.69 93 CYS A CA 1
ATOM 731 C C . CYS A 1 93 ? 0.534 -1.476 7.860 1.00 73.69 93 CYS A C 1
ATOM 733 O O . CYS A 1 93 ? -0.551 -1.937 8.207 1.00 73.69 93 CYS A O 1
ATOM 735 N N . GLN A 1 94 ? 1.638 -2.217 7.813 1.00 71.38 94 GLN A N 1
ATOM 736 C CA . GLN A 1 94 ? 1.669 -3.586 8.315 1.00 71.38 94 GLN A CA 1
ATOM 737 C C . GLN A 1 94 ? 2.142 -3.592 9.775 1.00 71.38 94 GLN A C 1
ATOM 739 O O . GLN A 1 94 ? 3.177 -3.007 10.103 1.00 71.38 94 GLN A O 1
ATOM 744 N N . ARG A 1 95 ? 1.395 -4.261 10.656 1.00 71.12 95 ARG A N 1
ATOM 745 C CA . ARG A 1 95 ? 1.796 -4.554 12.041 1.00 71.12 95 ARG A CA 1
ATOM 746 C C . ARG A 1 95 ? 1.404 -5.990 12.377 1.00 71.12 95 ARG A C 1
ATOM 748 O O . ARG A 1 95 ? 0.274 -6.388 12.130 1.00 71.12 95 ARG A O 1
ATOM 755 N N . GLU A 1 96 ? 2.339 -6.764 12.926 1.00 66.94 96 GLU A N 1
ATOM 756 C CA . GLU A 1 96 ? 2.079 -8.116 13.457 1.00 66.94 96 GLU A CA 1
ATOM 757 C C . GLU A 1 96 ? 1.319 -9.054 12.486 1.00 66.94 96 GLU A C 1
ATOM 759 O O . GLU A 1 96 ? 0.377 -9.742 12.879 1.00 66.94 96 GLU A O 1
ATOM 764 N N . GLY A 1 97 ? 1.685 -9.061 11.196 1.00 70.62 97 GLY A N 1
ATOM 765 C CA . GLY A 1 97 ? 1.046 -9.916 10.177 1.00 70.62 97 GLY A CA 1
ATOM 766 C C . GLY A 1 97 ? -0.361 -9.476 9.749 1.00 70.62 97 GLY A C 1
ATOM 767 O O . GLY A 1 97 ? -1.091 -10.241 9.119 1.00 70.62 97 GLY A O 1
ATOM 768 N N . HIS A 1 98 ? -0.755 -8.252 10.102 1.00 77.19 98 HIS A N 1
ATOM 769 C CA . HIS A 1 98 ? -2.023 -7.645 9.716 1.00 77.19 98 HIS A CA 1
ATOM 770 C C . HIS A 1 98 ? -1.791 -6.287 9.051 1.00 77.19 98 HIS A C 1
ATOM 772 O O . HIS A 1 98 ? -0.831 -5.574 9.358 1.00 77.19 98 HIS A O 1
ATOM 778 N N . ILE A 1 99 ? -2.693 -5.927 8.144 1.00 78.38 99 ILE A N 1
ATOM 779 C CA . ILE A 1 99 ? -2.709 -4.642 7.450 1.00 78.38 99 ILE A CA 1
ATOM 780 C C . ILE A 1 99 ? -3.736 -3.733 8.120 1.00 78.38 99 ILE A C 1
ATOM 782 O O . ILE A 1 99 ? -4.898 -4.106 8.292 1.00 78.38 99 ILE A O 1
ATOM 786 N N . PHE A 1 100 ? -3.285 -2.535 8.473 1.00 77.25 100 PHE A N 1
ATOM 787 C CA . PHE A 1 100 ? -4.049 -1.470 9.107 1.00 77.25 100 PHE A CA 1
ATOM 788 C C . PHE A 1 100 ? -4.061 -0.224 8.222 1.00 77.25 100 PHE A C 1
ATOM 790 O O . PHE A 1 100 ? -3.200 -0.052 7.354 1.00 77.25 100 PHE A O 1
ATOM 797 N N . LEU A 1 101 ? -5.007 0.680 8.483 1.00 75.25 101 LEU A N 1
ATOM 798 C CA . LEU A 1 101 ? -4.960 2.026 7.915 1.00 75.25 101 LEU A CA 1
ATOM 799 C C . LEU A 1 101 ? -3.737 2.767 8.453 1.00 75.25 101 LEU A C 1
ATOM 801 O O . LEU A 1 101 ? -3.493 2.806 9.662 1.00 75.25 101 LEU A O 1
ATOM 805 N N . GLY A 1 102 ? -2.974 3.345 7.536 1.00 68.56 102 GLY A N 1
ATOM 806 C CA . GLY A 1 102 ? -1.846 4.194 7.862 1.00 68.56 102 GLY A CA 1
ATOM 807 C C . GLY A 1 102 ? -2.286 5.585 8.321 1.00 68.56 102 GLY A C 1
ATOM 808 O O . GLY A 1 102 ? -3.469 5.933 8.248 1.00 68.56 102 GLY A O 1
ATOM 809 N N . PRO A 1 103 ? -1.344 6.403 8.814 1.00 62.84 103 PRO A N 1
ATOM 810 C CA . PRO A 1 103 ? -1.638 7.724 9.359 1.00 62.84 103 PRO A CA 1
ATOM 811 C C . PRO A 1 103 ? -2.394 8.627 8.374 1.00 62.84 103 PRO A C 1
ATOM 813 O O . PRO A 1 103 ? -3.319 9.309 8.802 1.00 62.84 103 PRO A O 1
ATOM 816 N N . ALA A 1 104 ? -2.085 8.575 7.073 1.00 62.41 104 ALA A N 1
ATOM 817 C CA . ALA A 1 104 ? -2.756 9.390 6.058 1.00 62.41 104 ALA A CA 1
ATOM 818 C C . ALA A 1 104 ? -4.214 8.962 5.814 1.00 62.41 104 ALA A C 1
ATOM 820 O O . ALA A 1 104 ? -5.073 9.811 5.594 1.00 62.41 104 ALA A O 1
ATOM 821 N N . ALA A 1 105 ? -4.515 7.666 5.922 1.00 59.19 105 ALA A N 1
ATOM 822 C CA . ALA A 1 105 ? -5.882 7.155 5.801 1.00 59.19 105 ALA A CA 1
ATOM 823 C C . ALA A 1 105 ? -6.689 7.285 7.113 1.00 59.19 105 ALA A C 1
ATOM 825 O O . ALA A 1 105 ? -7.925 7.296 7.121 1.00 59.19 105 ALA A O 1
ATOM 826 N N . SER A 1 106 ? -5.986 7.409 8.243 1.00 52.97 106 SER A N 1
ATOM 827 C CA . SER A 1 106 ? -6.561 7.548 9.586 1.00 52.97 106 SER A CA 1
ATOM 828 C C . SER A 1 106 ? -6.900 9.004 9.962 1.00 52.97 106 SER A C 1
ATOM 830 O O . SER A 1 106 ? -7.696 9.237 10.875 1.00 52.97 106 SER A O 1
ATOM 832 N N . GLU A 1 107 ? -6.388 10.007 9.232 1.00 50.78 107 GLU A N 1
ATOM 833 C CA . GLU A 1 107 ? -6.632 11.437 9.522 1.00 50.78 107 GLU A CA 1
ATOM 834 C C . GLU A 1 107 ? -8.114 11.859 9.461 1.00 50.78 107 GLU A C 1
ATOM 836 O O . GLU A 1 107 ? -8.477 12.927 9.958 1.00 50.78 107 GLU A O 1
ATOM 841 N N . LEU A 1 108 ? -9.011 11.013 8.944 1.00 48.19 108 LEU A N 1
ATOM 842 C CA . LEU A 1 108 ? -10.446 11.305 8.912 1.00 48.19 108 LEU A CA 1
ATOM 843 C C . LEU A 1 108 ? -11.146 11.245 10.283 1.00 48.19 108 LEU A C 1
ATOM 845 O O . LEU A 1 108 ? -12.215 11.839 10.412 1.00 48.19 108 LEU A O 1
ATOM 849 N N . ARG A 1 109 ? -10.548 10.643 11.324 1.00 41.31 109 ARG A N 1
ATOM 850 C CA . ARG A 1 109 ? -10.852 10.958 12.737 1.00 41.31 109 ARG A CA 1
ATOM 851 C C . ARG A 1 109 ? -9.695 10.542 13.639 1.00 41.31 109 ARG A C 1
ATOM 853 O O . ARG A 1 109 ? -9.480 9.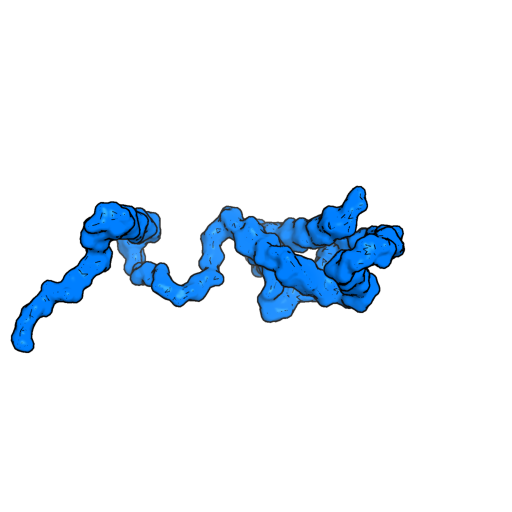360 13.875 1.00 41.31 109 ARG A O 1
ATOM 860 N N . GLY A 1 110 ? -9.017 11.531 14.219 1.00 46.03 110 GLY A N 1
ATOM 861 C CA . GLY A 1 110 ? -7.969 11.306 15.208 1.00 46.03 110 GLY A CA 1
ATOM 862 C C . GLY A 1 110 ? -8.398 10.365 16.336 1.00 46.03 110 GLY A C 1
ATOM 863 O O . GLY A 1 110 ? -9.408 10.603 16.993 1.00 46.03 110 GLY A O 1
ATOM 864 N N . SER A 1 111 ? -7.612 9.314 16.554 1.00 37.81 111 SER A N 1
ATOM 865 C CA . SER A 1 111 ? -7.491 8.527 17.790 1.00 37.81 111 SER A CA 1
ATOM 866 C C . SER A 1 111 ? -6.240 7.658 17.629 1.00 37.81 111 SER A C 1
ATOM 868 O O . SER A 1 111 ? -6.208 6.745 16.819 1.00 37.81 111 SER A O 1
ATOM 870 N N . SER A 1 112 ? -5.110 8.119 18.165 1.00 46.78 112 SER A N 1
ATOM 871 C CA . SER A 1 112 ? -4.515 7.556 19.386 1.00 46.78 112 SER A CA 1
ATOM 872 C C . SER A 1 112 ? -3.790 6.236 19.146 1.00 46.78 112 SER A C 1
ATOM 874 O O . SER A 1 112 ? -4.361 5.189 19.391 1.00 46.78 112 SER A O 1
ATOM 876 N N . GLU A 1 113 ? -2.516 6.318 18.744 1.00 43.50 113 GLU A N 1
ATOM 877 C CA . GLU A 1 113 ? -1.472 5.342 19.103 1.00 43.50 113 GLU A CA 1
ATOM 878 C C . GLU A 1 113 ? -0.075 5.866 18.717 1.00 43.50 113 GLU A C 1
ATOM 880 O O . GLU A 1 113 ? 0.668 5.284 17.930 1.00 43.50 113 GLU A O 1
ATOM 885 N N . THR A 1 114 ? 0.298 7.011 19.288 1.00 43.09 114 THR A N 1
ATOM 886 C CA . THR A 1 114 ? 1.710 7.337 19.517 1.00 43.09 114 THR A CA 1
ATOM 887 C C . THR A 1 114 ? 1.947 7.191 21.007 1.00 43.09 114 THR A C 1
ATOM 889 O O . THR A 1 114 ? 1.303 7.870 21.810 1.00 43.09 114 THR A O 1
ATOM 892 N N . GLN A 1 115 ? 2.812 6.246 21.358 1.00 43.09 115 GLN A N 1
ATOM 893 C CA . GLN A 1 115 ? 3.270 5.997 22.715 1.00 43.09 115 GLN A CA 1
ATOM 894 C C . GLN A 1 115 ? 3.809 7.298 23.335 1.00 43.09 115 GLN A C 1
ATOM 896 O O . GLN A 1 115 ? 4.753 7.900 22.840 1.00 43.09 115 GLN A O 1
ATOM 901 N N . ASP A 1 116 ? 3.069 7.764 24.337 1.00 50.50 116 ASP A N 1
ATOM 902 C CA . ASP A 1 116 ? 3.509 8.227 25.654 1.00 50.50 116 ASP A CA 1
ATOM 903 C C . ASP A 1 116 ? 4.870 8.942 25.782 1.00 50.50 116 ASP A C 1
ATOM 905 O O . ASP A 1 116 ? 5.891 8.298 25.969 1.00 50.50 116 ASP A O 1
ATOM 909 N N . GLU A 1 117 ? 4.831 10.281 25.792 1.00 44.53 117 GLU A N 1
ATOM 910 C CA . GLU A 1 117 ? 5.547 11.134 26.776 1.00 44.53 117 GLU A CA 1
ATOM 911 C C . GLU A 1 117 ? 4.791 12.455 27.088 1.00 44.53 117 GLU A C 1
ATOM 913 O O . GLU A 1 117 ? 5.297 13.343 27.764 1.00 44.53 117 GLU A O 1
ATOM 918 N N . ASN A 1 118 ? 3.545 12.623 26.622 1.00 51.59 118 ASN A N 1
ATOM 919 C CA . ASN A 1 118 ? 2.741 13.837 26.850 1.00 51.59 118 ASN A CA 1
ATOM 920 C C . ASN A 1 118 ? 1.269 13.500 27.133 1.00 51.59 118 ASN A C 1
ATOM 922 O O . ASN A 1 118 ? 0.348 14.102 26.574 1.00 51.59 118 ASN A O 1
ATOM 926 N N . ARG A 1 119 ? 1.017 12.484 27.965 1.00 49.97 119 ARG A N 1
ATOM 927 C CA . ARG A 1 119 ? -0.351 12.135 28.352 1.00 49.97 119 ARG A CA 1
ATOM 928 C C . ARG A 1 119 ? -0.870 13.167 29.366 1.00 49.97 119 ARG A C 1
ATOM 930 O O . ARG A 1 119 ? -0.262 13.312 30.425 1.00 49.97 119 ARG A O 1
ATOM 937 N N . PRO A 1 120 ? -1.965 13.895 29.076 1.00 47.47 120 PRO A N 1
ATOM 938 C CA . PRO A 1 120 ? -2.565 14.780 30.065 1.00 47.47 120 PRO A CA 1
ATOM 939 C C . PRO A 1 120 ? -3.043 13.953 31.272 1.00 47.47 120 PRO A C 1
ATOM 941 O O . PRO A 1 120 ? -3.469 12.806 31.081 1.00 47.47 120 PRO A O 1
ATOM 944 N N . PRO A 1 121 ? -2.993 14.499 32.501 1.00 51.41 121 PRO A N 1
ATOM 945 C CA . PRO A 1 121 ? -3.606 13.849 33.652 1.00 51.41 121 PRO A CA 1
ATOM 946 C C . PRO A 1 121 ? -5.086 13.583 33.345 1.00 51.41 121 PRO A C 1
ATOM 948 O O . PRO A 1 121 ? -5.783 14.457 32.827 1.00 51.41 121 PRO A O 1
ATOM 951 N N . GLN A 1 122 ? -5.541 12.356 33.612 1.00 49.56 122 GLN A N 1
ATOM 952 C CA . GLN A 1 122 ? -6.922 11.907 33.399 1.00 49.56 122 GLN A CA 1
ATOM 953 C C . GLN A 1 122 ? -7.853 12.500 34.466 1.00 49.56 122 GLN A C 1
ATOM 955 O O . GLN A 1 122 ? -8.451 11.778 35.257 1.00 49.56 122 GLN A O 1
ATOM 960 N N . ASP A 1 123 ? -7.929 13.824 34.519 1.00 47.16 123 ASP A N 1
ATOM 961 C CA . ASP A 1 123 ? -8.889 14.529 35.354 1.00 47.16 123 ASP A CA 1
ATOM 962 C C . ASP A 1 123 ? -10.137 14.801 34.501 1.00 47.16 123 ASP A C 1
ATOM 964 O O . ASP A 1 123 ? -10.117 15.634 33.589 1.00 47.16 123 ASP A O 1
ATOM 968 N N . GLU A 1 124 ? -11.219 14.052 34.747 1.00 50.72 124 GLU A N 1
ATOM 969 C CA . GLU A 1 124 ? -12.489 14.117 33.996 1.00 50.72 124 GLU A CA 1
ATOM 970 C C . GLU A 1 124 ? -13.136 15.518 34.010 1.00 50.72 124 GLU A C 1
ATOM 972 O O . GLU A 1 124 ? -14.051 15.795 33.233 1.00 50.72 124 GLU A O 1
ATOM 977 N N . ALA A 1 125 ? -12.648 16.426 34.858 1.00 55.28 125 ALA A N 1
ATOM 978 C CA . ALA A 1 125 ? -13.136 17.792 34.978 1.00 55.28 125 ALA A CA 1
ATOM 979 C C . ALA A 1 125 ? -12.551 18.779 33.946 1.00 55.28 125 ALA A C 1
ATOM 981 O O . ALA A 1 125 ? -13.031 19.914 33.867 1.00 55.28 125 ALA A O 1
ATOM 982 N N . PHE A 1 126 ? -11.533 18.402 33.157 1.00 49.00 126 PHE A N 1
ATOM 983 C CA . PHE A 1 126 ? -10.851 19.340 32.257 1.00 49.00 126 PHE A CA 1
ATOM 984 C C . PHE A 1 126 ? -11.062 19.006 30.775 1.00 49.00 126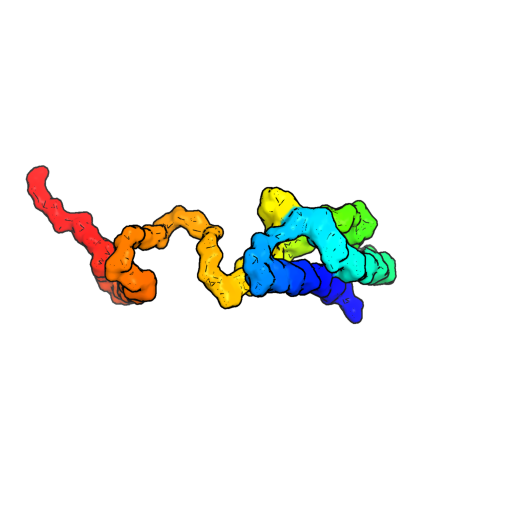 PHE A C 1
ATOM 986 O O . PHE A 1 126 ? -10.618 17.977 30.269 1.00 49.00 126 PHE A O 1
ATOM 993 N N . ALA A 1 127 ? -11.722 19.908 30.039 1.00 56.38 127 ALA A N 1
ATOM 994 C CA . ALA A 1 127 ? -11.955 19.720 28.610 1.00 56.38 127 ALA A CA 1
ATOM 995 C C . ALA A 1 127 ? -10.609 19.621 27.851 1.00 56.38 127 ALA A C 1
ATOM 997 O O . ALA A 1 127 ? -9.784 20.535 27.950 1.00 56.38 127 ALA A O 1
ATOM 998 N N . PRO A 1 128 ? -10.378 18.576 27.032 1.00 56.56 128 PRO A N 1
ATOM 999 C CA . PRO A 1 128 ? -9.071 18.296 26.417 1.00 56.56 128 PRO A CA 1
ATOM 1000 C C . PRO A 1 128 ? -8.562 19.410 25.486 1.00 56.56 128 PRO A C 1
ATOM 1002 O O . PRO A 1 128 ? -7.361 19.541 25.247 1.00 56.56 128 PRO A O 1
ATOM 1005 N N . GLN A 1 129 ? -9.462 20.257 24.981 1.00 59.16 129 GLN A N 1
ATOM 1006 C CA . GLN A 1 129 ? -9.109 21.424 24.168 1.00 59.16 129 GLN A CA 1
ATOM 1007 C C . GLN A 1 129 ? -8.413 22.522 24.989 1.00 59.16 129 GLN A C 1
ATOM 1009 O O . GLN A 1 129 ? -7.534 23.206 24.468 1.00 59.16 129 GLN A O 1
ATOM 1014 N N . LEU A 1 130 ? -8.745 22.660 26.278 1.00 62.84 130 LEU A N 1
ATOM 1015 C CA . LEU A 1 130 ? -8.160 23.678 27.154 1.00 62.84 130 LEU A CA 1
ATOM 1016 C C . LEU A 1 130 ? -6.696 23.373 27.478 1.00 62.84 130 LE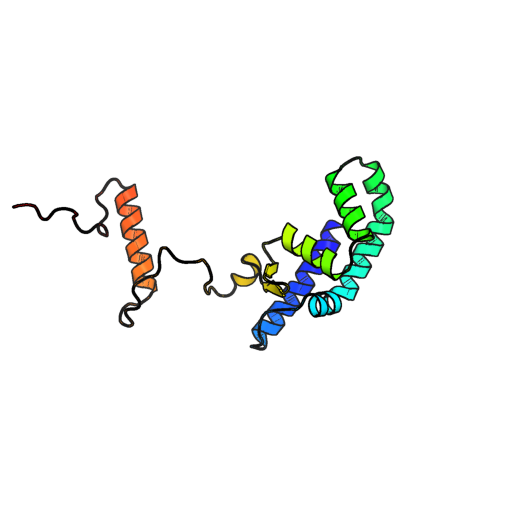U A C 1
ATOM 1018 O O . LEU A 1 130 ? -5.878 24.287 27.504 1.00 62.84 130 LEU A O 1
ATOM 1022 N N . PHE A 1 131 ? -6.343 22.095 27.639 1.00 65.25 131 PHE A N 1
ATOM 1023 C CA . PHE A 1 131 ? -4.955 21.679 27.861 1.00 65.25 131 PHE A CA 1
ATOM 1024 C C . PHE A 1 131 ? -4.069 21.959 26.638 1.00 65.25 131 PHE A C 1
ATOM 1026 O O . PHE A 1 131 ? -2.973 22.499 26.765 1.00 65.25 131 PHE A O 1
ATOM 1033 N N . ARG A 1 132 ? -4.570 21.681 25.426 1.00 70.38 132 ARG A N 1
ATOM 1034 C CA . ARG A 1 132 ? -3.864 22.015 24.176 1.00 70.38 132 ARG A CA 1
ATOM 1035 C C . ARG A 1 132 ? -3.645 23.518 24.011 1.00 70.38 132 ARG A C 1
ATOM 1037 O O . ARG A 1 132 ? -2.546 23.931 23.648 1.00 70.38 132 ARG A O 1
ATOM 1044 N N . LEU A 1 133 ? -4.670 24.324 24.289 1.00 75.06 133 LEU A N 1
ATOM 1045 C CA . LEU A 1 133 ? -4.561 25.785 24.253 1.00 75.06 133 LEU A CA 1
ATOM 1046 C C . LEU A 1 133 ? -3.550 26.298 25.286 1.00 75.06 133 LEU A C 1
ATOM 1048 O O . LEU A 1 133 ? -2.760 27.189 24.979 1.00 75.06 133 LEU A O 1
ATOM 1052 N N . HIS A 1 134 ? -3.535 25.703 26.479 1.00 73.94 134 HIS A N 1
ATOM 1053 C CA . HIS A 1 134 ? -2.584 26.048 27.528 1.00 73.94 134 HIS A CA 1
ATOM 1054 C C . HIS A 1 134 ? -1.138 25.726 27.128 1.00 73.94 134 HIS A C 1
ATOM 1056 O O . HIS A 1 134 ? -0.278 26.600 27.210 1.00 73.94 134 HIS A O 1
ATOM 1062 N N . ASN A 1 135 ? -0.877 24.529 26.597 1.00 78.00 135 ASN A N 1
ATOM 1063 C CA . ASN A 1 135 ? 0.463 24.146 26.143 1.00 78.00 135 ASN A CA 1
ATOM 1064 C C . ASN A 1 135 ? 0.967 25.046 25.010 1.00 78.00 135 ASN A C 1
ATOM 1066 O O . ASN A 1 135 ? 2.133 25.438 25.002 1.00 78.00 135 ASN A O 1
ATOM 1070 N N . LEU A 1 136 ? 0.086 25.418 24.075 1.00 79.31 136 LEU A N 1
ATOM 1071 C CA . LEU A 1 136 ? 0.440 26.342 23.001 1.00 79.31 136 LEU A CA 1
ATOM 1072 C C . LEU A 1 136 ? 0.795 27.729 23.554 1.00 79.31 136 LEU A C 1
ATOM 1074 O O . LEU A 1 136 ? 1.787 28.320 23.137 1.00 79.31 136 LEU A O 1
ATOM 1078 N N . HIS A 1 137 ? 0.025 28.233 24.520 1.00 77.25 137 HIS A N 1
ATOM 1079 C CA . HIS A 1 137 ? 0.323 29.493 25.198 1.00 77.25 137 HIS A CA 1
ATOM 1080 C C . HIS A 1 137 ? 1.682 29.454 25.916 1.00 77.25 137 HIS A C 1
ATOM 1082 O O . HIS A 1 137 ? 2.470 30.394 25.792 1.00 77.25 137 HIS A O 1
ATOM 1088 N N . CYS A 1 138 ? 1.985 28.361 26.618 1.00 79.19 138 CYS A N 1
ATOM 1089 C CA . CYS A 1 138 ? 3.278 28.143 27.263 1.00 79.19 138 CYS A CA 1
ATOM 1090 C C . CYS A 1 138 ? 4.437 28.193 26.258 1.00 79.19 138 CYS A C 1
ATOM 1092 O O . CYS A 1 138 ? 5.383 28.956 26.447 1.00 79.19 138 CYS A O 1
ATOM 1094 N N . LEU A 1 139 ? 4.308 27.463 25.146 1.00 78.75 139 LEU A N 1
ATOM 1095 C CA . LEU A 1 139 ? 5.322 27.397 24.094 1.00 78.75 139 LEU A CA 1
ATOM 1096 C C . LEU A 1 139 ? 5.545 28.754 23.407 1.00 78.75 139 LEU A C 1
ATOM 1098 O O . LEU A 1 139 ? 6.681 29.175 23.206 1.00 78.75 139 LEU A O 1
ATOM 1102 N N . VAL A 1 140 ? 4.468 29.470 23.070 1.00 80.81 140 VAL A N 1
ATOM 1103 C CA . VAL A 1 140 ? 4.553 30.812 22.465 1.00 80.81 140 VAL A CA 1
ATOM 1104 C C . VAL A 1 140 ? 5.233 31.801 23.414 1.00 80.81 140 VAL A C 1
ATOM 1106 O O . VAL A 1 140 ? 6.002 32.655 22.971 1.00 80.81 140 VAL A O 1
ATOM 1109 N N . THR A 1 141 ? 4.976 31.682 24.717 1.00 74.62 141 THR A N 1
ATOM 1110 C CA . THR A 1 141 ? 5.585 32.539 25.743 1.00 74.62 141 THR A CA 1
ATOM 1111 C C . THR A 1 141 ? 7.095 32.308 25.831 1.00 74.62 141 THR A C 1
ATOM 1113 O O . THR A 1 141 ? 7.859 33.274 25.832 1.00 74.62 141 THR A O 1
ATOM 1116 N N . GLU A 1 142 ? 7.523 31.048 25.797 1.00 81.56 142 GLU A N 1
ATOM 1117 C CA . GLU A 1 142 ? 8.934 30.651 25.829 1.00 81.56 142 GLU A CA 1
ATOM 1118 C C . GLU A 1 142 ? 9.694 31.078 24.565 1.00 81.56 142 GLU A C 1
ATOM 1120 O O . GLU A 1 142 ? 10.749 31.705 24.652 1.00 81.56 142 GLU A O 1
ATOM 1125 N N . LEU A 1 143 ? 9.106 30.865 23.381 1.00 82.44 143 LEU A N 1
ATOM 1126 C CA . LEU A 1 143 ? 9.664 31.337 22.105 1.00 82.44 143 LEU A CA 1
ATOM 1127 C C . LEU A 1 143 ? 9.746 32.867 22.017 1.00 82.44 143 LEU A C 1
ATOM 1129 O O . LEU A 1 143 ? 10.580 33.406 21.293 1.00 82.44 143 LEU A O 1
ATOM 1133 N N . SER A 1 144 ? 8.909 33.573 22.777 1.00 82.81 144 SER A N 1
ATOM 1134 C CA . SER A 1 144 ? 8.958 35.033 22.903 1.00 82.81 144 SER A CA 1
ATOM 1135 C C . SER A 1 144 ? 10.004 35.516 23.921 1.00 82.81 144 SER A C 1
ATOM 1137 O O . SER A 1 144 ? 10.042 36.708 24.231 1.00 82.81 144 SER A O 1
ATOM 1139 N N . GLY A 1 145 ? 10.829 34.613 24.466 1.00 80.19 145 GLY A N 1
ATOM 1140 C CA . GLY A 1 145 ? 11.888 34.915 25.432 1.00 80.19 145 GLY A CA 1
ATOM 1141 C C . GLY A 1 145 ? 11.391 35.184 26.854 1.00 80.19 145 GLY A C 1
ATOM 1142 O O . GLY A 1 145 ? 12.121 35.766 27.655 1.00 80.19 145 GLY A O 1
ATOM 1143 N N . LYS A 1 146 ? 10.146 34.812 27.175 1.00 78.19 146 LYS A N 1
ATOM 1144 C CA . LYS A 1 146 ? 9.554 34.959 28.512 1.00 78.19 146 LYS A CA 1
ATOM 1145 C C . LYS A 1 146 ? 9.523 33.607 29.226 1.00 78.19 146 LYS A C 1
ATOM 1147 O O . LYS A 1 146 ? 9.474 32.564 28.586 1.00 78.19 146 LYS A O 1
ATOM 1152 N N . VAL A 1 147 ? 9.528 33.629 30.558 1.00 77.44 147 VAL A N 1
ATOM 1153 C CA . VAL A 1 147 ? 9.483 32.408 31.377 1.00 77.44 147 VAL A CA 1
ATOM 1154 C C . VAL A 1 147 ? 8.193 31.636 31.100 1.00 77.44 147 VAL A C 1
ATOM 1156 O O . VAL A 1 147 ? 7.110 32.224 31.050 1.00 77.44 147 VAL A O 1
ATOM 1159 N N . ASN A 1 148 ? 8.318 30.323 30.906 1.00 74.44 148 ASN A N 1
ATOM 1160 C CA . ASN A 1 148 ? 7.196 29.451 30.600 1.00 74.44 148 ASN A CA 1
ATOM 1161 C C . ASN A 1 148 ? 6.243 29.372 31.820 1.00 74.44 148 ASN A C 1
ATOM 1163 O O . ASN A 1 148 ? 6.646 28.952 32.901 1.00 74.44 148 ASN A O 1
ATOM 1167 N N . PRO A 1 149 ? 4.963 29.752 31.697 1.00 70.69 149 PRO A N 1
ATOM 1168 C CA . PRO A 1 149 ? 4.026 29.727 32.822 1.00 70.69 149 PRO A CA 1
ATOM 1169 C C . PRO A 1 149 ? 3.656 28.305 33.284 1.00 70.69 149 PRO A C 1
ATOM 1171 O O . PRO A 1 149 ? 3.088 28.144 34.360 1.00 70.69 149 PRO A O 1
ATOM 1174 N N . GLY A 1 150 ? 3.970 27.278 32.484 1.00 67.31 150 GLY A N 1
ATOM 1175 C CA . GLY A 1 150 ? 3.819 25.866 32.841 1.00 67.31 150 GLY A CA 1
ATOM 1176 C C . GLY A 1 150 ? 5.007 25.300 33.624 1.00 67.31 150 GLY A C 1
ATOM 1177 O O . GLY A 1 150 ? 4.862 24.270 34.284 1.00 67.31 150 GLY A O 1
ATOM 1178 N N . SER A 1 151 ? 6.166 25.970 33.613 1.00 68.50 151 SER A N 1
ATOM 1179 C CA . SER A 1 151 ? 7.256 25.634 34.527 1.00 68.50 151 SER A CA 1
ATOM 1180 C C . SER A 1 151 ? 6.936 26.217 35.901 1.00 68.50 151 SER A C 1
ATOM 1182 O O . SER A 1 151 ? 7.198 27.387 36.166 1.00 68.50 151 SER A O 1
ATOM 1184 N N . ARG A 1 152 ? 6.326 25.410 36.778 1.00 56.69 152 ARG A N 1
ATOM 1185 C CA . ARG A 1 152 ? 6.318 25.695 38.220 1.00 56.69 152 ARG A CA 1
ATOM 1186 C C . ARG A 1 152 ? 7.769 25.849 38.668 1.00 56.69 152 ARG A C 1
ATOM 1188 O O . ARG A 1 152 ? 8.558 24.940 38.425 1.00 56.69 152 ARG A O 1
ATOM 1195 N N . ASP A 1 153 ? 8.083 26.977 39.299 1.00 47.56 153 ASP A N 1
ATOM 1196 C CA . ASP A 1 153 ? 9.368 27.268 39.936 1.00 47.56 153 ASP A CA 1
ATOM 1197 C C . ASP A 1 153 ? 10.002 26.009 40.550 1.00 47.56 153 ASP A C 1
ATOM 1199 O O . ASP A 1 153 ? 9.549 25.496 41.577 1.00 47.56 153 ASP A O 1
ATOM 1203 N N . ALA A 1 154 ? 11.108 25.545 39.966 1.00 43.94 154 ALA A N 1
ATOM 1204 C CA . ALA A 1 154 ? 12.159 24.904 40.743 1.00 43.94 154 ALA A CA 1
ATOM 1205 C C . ALA A 1 154 ? 12.835 26.020 41.555 1.00 43.94 154 ALA A C 1
ATOM 1207 O O . ALA A 1 154 ? 13.899 26.514 41.194 1.00 43.94 154 ALA A O 1
ATOM 1208 N N . GLY A 1 155 ? 12.146 26.488 42.595 1.00 46.00 155 GLY A N 1
ATOM 1209 C CA . GLY A 1 155 ? 12.535 27.695 43.312 1.00 46.00 155 GLY A CA 1
ATOM 1210 C C . GLY A 1 155 ? 11.623 28.029 44.485 1.00 46.00 155 GLY A C 1
ATOM 1211 O O . GLY A 1 155 ? 11.085 29.125 44.549 1.00 46.00 155 GLY A O 1
ATOM 1212 N N . SER A 1 156 ? 11.459 27.104 45.433 1.00 36.75 156 SER A N 1
ATOM 1213 C CA . SER A 1 156 ? 11.227 27.509 46.823 1.00 36.75 156 SER A CA 1
ATOM 1214 C C . SER A 1 156 ? 12.477 27.127 47.614 1.00 36.75 156 SER A C 1
ATOM 1216 O O . SER A 1 156 ? 12.711 25.954 47.895 1.00 36.75 156 SER A O 1
ATOM 1218 N N . GLU A 1 157 ? 13.317 28.131 47.854 1.00 44.38 157 GLU A N 1
ATOM 1219 C CA . GLU A 1 157 ? 14.609 28.079 48.542 1.00 44.38 157 GLU A CA 1
ATOM 1220 C C . GLU A 1 157 ? 14.517 27.688 50.035 1.00 44.38 157 GLU A C 1
ATOM 1222 O O . GLU A 1 157 ? 13.491 27.895 50.681 1.00 44.38 157 GLU A O 1
ATOM 1227 N N . ALA A 1 158 ? 15.675 27.253 50.558 1.00 37.34 158 ALA A N 1
ATOM 1228 C CA . ALA A 1 158 ? 16.148 27.287 51.952 1.00 37.34 158 ALA A CA 1
ATOM 1229 C C . ALA A 1 158 ? 15.614 26.247 52.964 1.00 37.34 158 ALA A C 1
ATOM 1231 O O . ALA A 1 158 ? 14.501 26.366 53.470 1.00 37.34 158 ALA A O 1
ATOM 1232 N N . VAL A 1 159 ? 16.491 25.307 53.363 1.00 37.94 159 VAL A N 1
ATOM 1233 C CA . VAL A 1 159 ? 17.303 25.394 54.606 1.00 37.94 159 VAL A CA 1
ATOM 1234 C C . VAL A 1 159 ? 18.705 24.860 54.327 1.00 37.94 159 VAL A C 1
ATOM 1236 O O . VAL A 1 159 ? 18.797 23.790 53.687 1.00 37.94 159 VAL A O 1
#

pLDDT: mean 70.94, std 13.03, range [36.75, 84.75]

Foldseek 3Di:
DALVVLLVVLLVQLLVVLVVCVVVVHPSKDALVRSCVSSVVSLVVSLVRLVVCVVVVVVVPDPVSNVLSVCSPPPDSSVNVQVSCVVVQAQWHDDPRIIGGHVNSCVVDDDDDDDDDDDDPPDVPDDPVVVVVLVVVQVVCVVVVHHRPPPDDPDPDDD

Secondary structure (DSSP, 8-state):
--HHHHHHHHHHHHHHHHHHHHHTT--S-EEHHHHHHHTHHHHHHHHHHHHHHHHHHHHT--HHHHHHHHHHHHS-HHHHHHHHHHHH-SSEEEETTEEEE-HHHHTTS----S-SS-PPP--TTS-HHHHHHHHHHHHHHHHTTSPPTTS--S-----

Organism: NCBI:txid2491866

Radius of gyration: 23.78 Å; chains: 1; bounding box: 39×49×76 Å

Sequence (159 aa):
MDIRDAALTVLDQLEQHLLKLRDDNQPVRLSEAEAAEVATEPLKQLRDLASAKGALVDQGNEETSRRFIAEIRHLSDQQLIQRLAERDSTVICQREGHIFLGPAASELRGSSETQDENRPPQDEAFAPQLFRLHNLHCLVTELSGKVNPGSRDAGSEAV